Protein AF-A0A1V9E4H5-F1 (afdb_monomer)

Foldseek 3Di:
DDWDDDVVQRWTWDWDDQFQIKMWTDGVNWIKIWTFHFFKIKIATFPDPVDDRVNQPDQVSCVVGNHIDMDGHDDPRHRDNRRDDPVVVVVVVVVRSVVRVVVVD

Organism: NCBI:txid354355

Nearest PDB structures (foldseek):
  6w0p-assembly2_C  TM=7.006E-01  e=5.712E+00  gut metagenome
  2qzi-assembly1_A  TM=5.864E-01  e=6.040E+00  Streptococcus thermophilus LMG 18311
  8hmd-assembly1_B  TM=3.022E-01  e=9.450E+00  Tetrahymena thermophila

Mean predicted aligned error: 3.03 Å

Secondary structure (DSSP, 8-state):
-EEEEEGGGTEEEEEE-SSS-EEEEEETTEEEEEEEETTEEEEEEE-STTS-TTT--SHHHHHHHEEEEEEE-SSTT--TTTT--HHHHHHHHHHHHHHHHHTT-

Structure (mmCIF, N/CA/C/O backbone):
data_AF-A0A1V9E4H5-F1
#
_entry.id   AF-A0A1V9E4H5-F1
#
loop_
_atom_site.group_PDB
_atom_site.id
_atom_site.type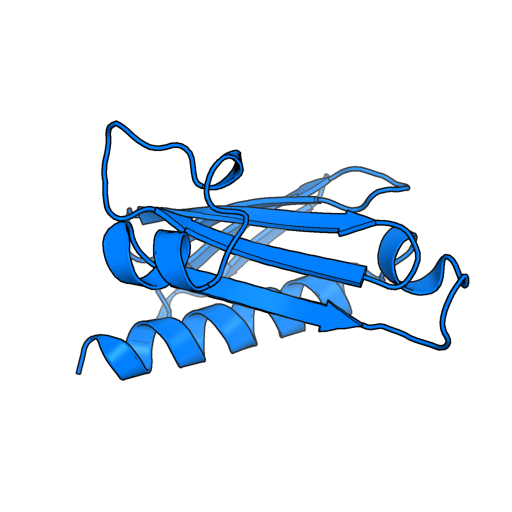_symbol
_atom_site.label_atom_id
_atom_site.label_alt_id
_atom_site.label_comp_id
_atom_site.label_asym_id
_atom_site.label_entity_id
_atom_site.label_seq_id
_atom_site.pdbx_PDB_ins_code
_atom_site.Cartn_x
_atom_site.Cartn_y
_atom_site.Cartn_z
_atom_site.occupancy
_atom_site.B_iso_or_equiv
_atom_site.auth_seq_id
_atom_site.auth_comp_id
_atom_site.auth_asym_id
_atom_site.auth_atom_id
_atom_site.pdbx_PDB_model_num
ATOM 1 N N . MET A 1 1 ? 13.053 -8.824 3.075 1.00 86.25 1 MET A N 1
ATOM 2 C CA . MET A 1 1 ? 11.819 -8.326 3.709 1.00 86.25 1 MET A CA 1
ATOM 3 C C . MET A 1 1 ? 12.229 -7.164 4.582 1.00 86.25 1 MET A C 1
ATOM 5 O O . MET A 1 1 ? 13.219 -7.312 5.287 1.00 86.25 1 MET A O 1
ATOM 9 N N . GLU A 1 2 ? 11.538 -6.037 4.482 1.00 95.25 2 GLU A N 1
ATOM 10 C CA . GLU A 1 2 ? 11.854 -4.810 5.215 1.00 95.25 2 GLU A CA 1
ATOM 11 C C . GLU A 1 2 ? 10.604 -4.289 5.922 1.00 95.25 2 GLU A C 1
ATOM 13 O O . GLU A 1 2 ? 9.551 -4.178 5.303 1.00 95.25 2 GLU A O 1
ATOM 18 N N . GLU A 1 3 ? 10.708 -3.993 7.212 1.00 97.38 3 GLU A N 1
ATOM 19 C CA . GLU A 1 3 ? 9.600 -3.482 8.022 1.00 97.38 3 GLU A CA 1
ATO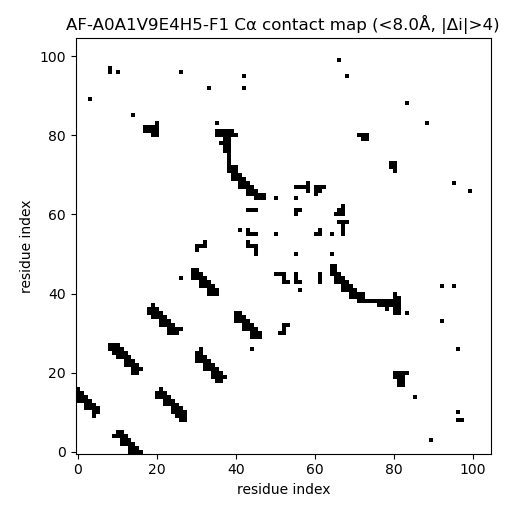M 20 C C . GLU A 1 3 ? 9.629 -1.952 8.082 1.00 97.38 3 GLU A C 1
ATOM 22 O O . GLU A 1 3 ? 10.682 -1.324 7.938 1.00 97.38 3 GLU A O 1
ATOM 27 N N . PHE A 1 4 ? 8.462 -1.339 8.272 1.00 97.62 4 PHE A N 1
ATOM 28 C CA . PHE A 1 4 ? 8.338 0.104 8.441 1.00 97.62 4 PHE A CA 1
ATOM 29 C C . PHE A 1 4 ? 7.133 0.469 9.306 1.00 97.6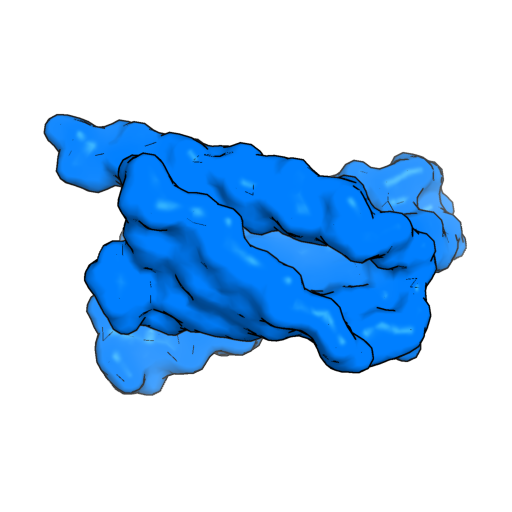2 4 PHE A C 1
ATOM 31 O O . PHE A 1 4 ?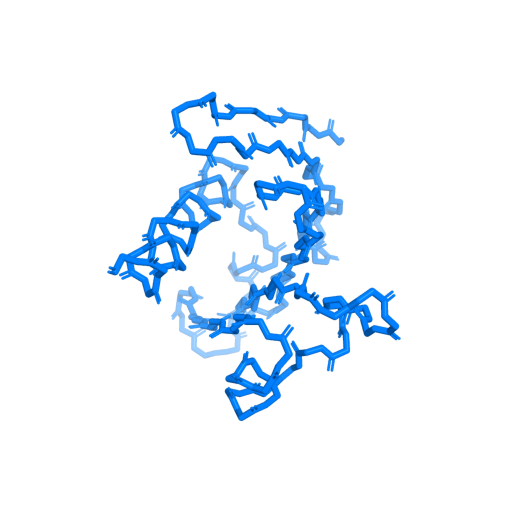 6.129 -0.246 9.349 1.00 97.6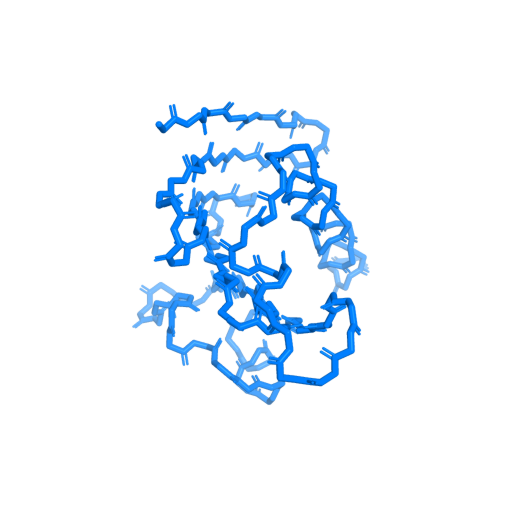2 4 PHE A O 1
ATOM 38 N N . GLU A 1 5 ? 7.232 1.626 9.950 1.00 97.88 5 GLU A N 1
ATOM 39 C CA . GLU A 1 5 ? 6.176 2.211 10.766 1.00 97.88 5 GLU A CA 1
ATOM 40 C C . GLU A 1 5 ? 6.129 3.732 10.591 1.00 97.88 5 GLU A C 1
ATOM 42 O O . GLU A 1 5 ? 7.143 4.382 10.328 1.00 97.88 5 GLU A O 1
ATOM 47 N N . ASN A 1 6 ? 4.935 4.297 10.734 1.00 97.69 6 ASN A N 1
ATOM 48 C CA . ASN A 1 6 ? 4.696 5.724 10.872 1.00 97.69 6 ASN A CA 1
ATOM 49 C C . ASN A 1 6 ? 3.617 5.920 11.946 1.00 97.69 6 ASN A C 1
ATOM 51 O O . ASN A 1 6 ? 2.433 5.667 11.707 1.00 97.69 6 ASN A O 1
ATOM 55 N N . ASN A 1 7 ? 4.047 6.355 13.132 1.00 97.06 7 ASN A N 1
ATOM 56 C CA . ASN A 1 7 ? 3.185 6.483 14.307 1.00 97.06 7 ASN A CA 1
ATOM 57 C C . ASN A 1 7 ? 2.136 7.593 14.160 1.00 97.06 7 ASN A C 1
ATOM 59 O O . ASN A 1 7 ? 1.015 7.421 14.633 1.00 97.06 7 ASN A O 1
ATOM 63 N N . ASP A 1 8 ? 2.452 8.677 13.447 1.00 97.06 8 ASP A N 1
ATOM 64 C CA . ASP A 1 8 ? 1.517 9.790 13.224 1.00 97.06 8 ASP A CA 1
ATOM 65 C C . ASP A 1 8 ? 0.324 9.367 12.355 1.00 97.06 8 ASP A C 1
ATOM 67 O O . ASP A 1 8 ? -0.775 9.906 12.480 1.00 97.06 8 ASP A O 1
ATOM 71 N N . LEU A 1 9 ? 0.533 8.375 11.486 1.00 96.88 9 LEU A N 1
ATOM 72 C CA . LEU A 1 9 ? -0.496 7.806 10.615 1.00 96.88 9 LEU A CA 1
ATOM 73 C C . LEU A 1 9 ? -1.062 6.478 11.135 1.00 96.88 9 LEU A C 1
ATOM 75 O O . LEU A 1 9 ? -1.917 5.889 10.473 1.00 96.88 9 LEU A O 1
ATOM 79 N N . ASN A 1 10 ? -0.572 5.986 12.281 1.00 97.81 10 ASN A N 1
ATOM 80 C CA . ASN A 1 10 ? -0.863 4.649 12.809 1.00 97.81 10 ASN A CA 1
ATOM 81 C C . ASN A 1 10 ? -0.733 3.552 11.730 1.00 97.81 10 ASN A C 1
ATOM 83 O O . ASN A 1 10 ? -1.598 2.683 11.567 1.00 97.81 10 ASN A O 1
ATOM 87 N N . LEU A 1 11 ? 0.341 3.662 10.947 1.00 98.44 11 LEU A N 1
ATOM 88 C CA . LEU A 1 11 ? 0.672 2.819 9.807 1.00 98.44 11 LEU A CA 1
ATOM 89 C C . LEU A 1 11 ? 1.838 1.912 10.188 1.00 98.44 11 LEU A C 1
ATOM 91 O O . LEU A 1 11 ? 2.872 2.383 10.656 1.00 98.44 11 LEU A O 1
ATOM 95 N N . LYS A 1 12 ? 1.699 0.617 9.924 1.00 98.50 12 LYS A N 1
ATOM 96 C CA . LYS A 1 12 ? 2.786 -0.362 10.028 1.00 98.50 12 LYS A CA 1
ATOM 97 C C . LYS A 1 12 ? 2.685 -1.372 8.902 1.00 98.50 12 LYS A C 1
ATOM 99 O O . LYS A 1 12 ? 1.575 -1.757 8.540 1.00 98.50 12 LYS A O 1
ATOM 104 N N . GLY A 1 13 ? 3.812 -1.835 8.380 1.00 98.25 13 GLY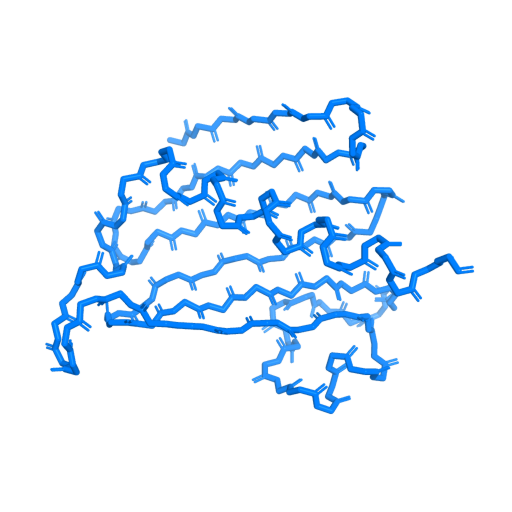 A N 1
ATOM 105 C CA . GLY A 1 13 ? 3.808 -2.836 7.321 1.00 98.25 13 GLY A CA 1
ATOM 106 C C . GLY A 1 13 ? 5.161 -3.474 7.060 1.00 98.25 13 GLY A C 1
ATOM 107 O O . GLY A 1 13 ? 6.180 -3.108 7.646 1.00 98.25 13 GLY A O 1
ATOM 108 N N . LYS A 1 14 ? 5.150 -4.446 6.151 1.00 98.31 14 LYS A N 1
ATOM 109 C CA . LYS A 1 14 ? 6.331 -5.177 5.685 1.00 98.31 14 LYS A CA 1
ATOM 110 C C . LYS A 1 14 ? 6.361 -5.193 4.162 1.00 98.31 14 LYS A C 1
ATOM 112 O O . LYS A 1 14 ? 5.373 -5.529 3.521 1.00 98.31 14 LYS A O 1
ATOM 117 N N . ILE A 1 15 ? 7.516 -4.881 3.595 1.00 97.81 15 ILE A N 1
ATOM 118 C CA . ILE A 1 15 ? 7.791 -4.880 2.160 1.00 97.81 15 ILE A CA 1
ATOM 119 C C . ILE A 1 15 ? 8.555 -6.159 1.810 1.00 97.81 15 ILE A C 1
ATOM 121 O O . ILE A 1 15 ? 9.529 -6.537 2.473 1.00 97.81 15 ILE A O 1
ATOM 125 N N . TYR A 1 16 ? 8.109 -6.855 0.771 1.00 95.94 16 TYR A N 1
ATOM 126 C CA . TYR A 1 16 ? 8.675 -8.125 0.321 1.00 95.94 16 TYR A CA 1
ATOM 127 C C . TYR A 1 16 ? 8.459 -8.343 -1.178 1.00 95.94 16 TYR A C 1
ATOM 129 O O . TYR A 1 16 ? 7.779 -7.578 -1.852 1.00 95.94 16 TYR A O 1
ATOM 137 N N . GLY A 1 17 ? 9.052 -9.418 -1.701 1.00 89.94 17 GLY A N 1
ATOM 138 C CA . GLY A 1 17 ? 9.093 -9.688 -3.135 1.00 89.94 17 GLY A CA 1
ATOM 139 C C . GLY A 1 17 ? 10.177 -8.867 -3.836 1.00 89.94 17 GLY A C 1
ATOM 140 O O . GLY A 1 17 ? 10.446 -7.728 -3.473 1.00 89.94 17 GLY A O 1
ATOM 141 N N . SER A 1 18 ? 10.841 -9.481 -4.815 1.00 79.69 18 SER A N 1
ATOM 142 C CA . SER A 1 18 ? 11.874 -8.813 -5.623 1.00 79.69 18 SER A CA 1
ATOM 143 C C . SER A 1 18 ? 11.327 -8.306 -6.958 1.00 79.69 18 SER A C 1
ATOM 145 O O . SER A 1 18 ? 11.787 -7.288 -7.451 1.00 79.69 18 SER A O 1
ATOM 147 N N . ALA A 1 19 ? 10.363 -9.032 -7.534 1.00 86.44 19 ALA A N 1
ATOM 148 C CA . ALA A 1 19 ? 9.558 -8.653 -8.693 1.00 86.44 19 ALA A CA 1
ATOM 149 C C . ALA A 1 19 ? 8.402 -9.672 -8.816 1.00 86.44 19 ALA A C 1
ATOM 151 O O . ALA A 1 19 ? 8.651 -10.822 -9.187 1.00 86.44 19 ALA A O 1
ATOM 152 N N . PRO A 1 20 ? 7.150 -9.322 -8.472 1.00 89.12 20 PRO A N 1
ATOM 153 C CA . PRO A 1 20 ? 6.686 -8.001 -8.051 1.00 89.12 20 PRO A CA 1
ATOM 154 C C . PRO A 1 20 ? 7.084 -7.652 -6.608 1.00 89.12 20 PRO A C 1
ATOM 156 O O . PRO A 1 20 ? 7.039 -8.519 -5.728 1.00 89.12 20 PRO A O 1
ATOM 159 N N . VAL A 1 21 ? 7.399 -6.377 -6.364 1.00 93.94 21 VAL A N 1
ATOM 160 C CA . VAL A 1 21 ? 7.431 -5.819 -5.005 1.00 93.94 21 VAL A CA 1
ATOM 161 C C . VAL A 1 21 ? 6.002 -5.724 -4.464 1.00 93.94 21 VAL A C 1
ATOM 163 O O . VAL A 1 21 ? 5.058 -5.370 -5.176 1.00 93.94 21 VAL A O 1
ATOM 166 N N . GLN A 1 22 ? 5.843 -6.093 -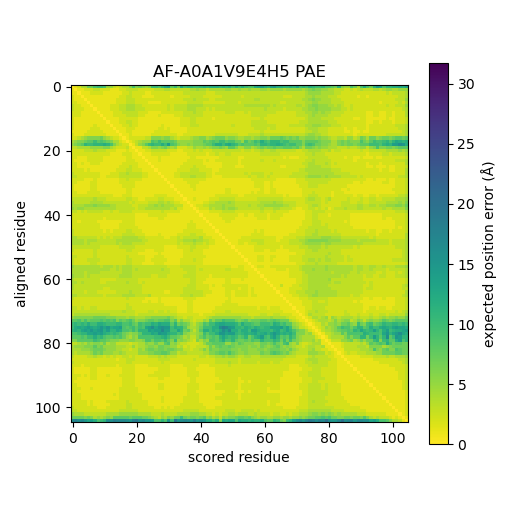3.200 1.00 97.06 22 GLN A N 1
ATOM 167 C CA . GLN A 1 22 ? 4.583 -6.176 -2.476 1.00 97.06 22 GLN A CA 1
ATOM 168 C C . GLN A 1 22 ? 4.754 -5.623 -1.064 1.00 97.06 22 GLN A C 1
ATOM 170 O O . GLN A 1 22 ? 5.864 -5.579 -0.528 1.00 97.06 22 GLN A O 1
ATOM 175 N N . SER A 1 23 ? 3.647 -5.214 -0.454 1.00 98.31 23 SER A N 1
ATOM 176 C CA . SER A 1 23 ? 3.613 -4.847 0.958 1.00 98.31 23 SER A CA 1
ATOM 177 C C . SER A 1 23 ? 2.253 -5.163 1.565 1.00 98.31 23 SER A C 1
ATOM 179 O O . SER A 1 23 ? 1.231 -5.028 0.898 1.00 98.31 23 SER A O 1
ATOM 181 N N . ASP A 1 24 ? 2.236 -5.573 2.827 1.00 98.44 24 ASP A N 1
ATOM 182 C CA . ASP A 1 24 ? 1.011 -5.689 3.619 1.00 98.44 24 ASP A CA 1
ATOM 183 C C . ASP A 1 24 ? 1.244 -5.211 5.051 1.00 98.44 24 ASP A C 1
ATOM 185 O O . ASP A 1 24 ? 2.384 -5.104 5.521 1.00 98.44 24 ASP A O 1
ATOM 189 N N . GLY A 1 25 ? 0.154 -4.870 5.728 1.00 98.44 25 GLY A N 1
ATOM 190 C CA . GLY A 1 25 ? 0.198 -4.291 7.059 1.00 98.44 25 GLY A CA 1
ATOM 191 C C . GLY A 1 25 ? -1.150 -3.727 7.480 1.00 98.44 25 GLY A C 1
ATOM 192 O O . GLY A 1 25 ? -2.190 -4.197 7.023 1.00 98.44 25 GLY A O 1
ATOM 193 N N . THR A 1 26 ? -1.138 -2.723 8.356 1.00 98.56 26 THR A N 1
ATOM 194 C CA . THR A 1 26 ? -2.365 -2.100 8.869 1.00 98.56 26 THR A CA 1
ATOM 195 C C . THR A 1 26 ? -2.265 -0.582 8.967 1.00 98.56 26 THR A C 1
ATOM 197 O O . THR A 1 26 ? -1.199 -0.067 9.309 1.00 98.56 26 THR A O 1
ATOM 200 N N . ILE A 1 27 ? -3.397 0.101 8.782 1.00 97.94 27 ILE A N 1
ATOM 201 C CA . ILE A 1 27 ? -3.609 1.533 9.042 1.00 97.94 27 ILE A CA 1
ATOM 202 C C . ILE A 1 27 ? -4.806 1.663 9.979 1.00 97.94 27 ILE A C 1
ATOM 204 O O . ILE A 1 27 ? -5.898 1.224 9.630 1.00 97.94 27 ILE A O 1
ATOM 208 N N . ASN A 1 28 ? -4.632 2.235 11.173 1.00 96.19 28 ASN A N 1
ATOM 209 C CA . ASN A 1 28 ? -5.708 2.290 12.179 1.00 96.19 28 ASN A CA 1
ATOM 210 C C . ASN A 1 28 ? -6.354 0.922 12.481 1.00 96.19 28 ASN A C 1
ATOM 212 O O . ASN A 1 28 ? -7.537 0.832 12.793 1.00 96.19 28 ASN A O 1
ATOM 216 N N . GLY A 1 29 ? -5.572 -0.156 12.383 1.00 96.62 29 GLY A N 1
ATOM 217 C CA . GLY A 1 29 ? -6.051 -1.531 12.560 1.00 96.62 29 GLY A CA 1
ATOM 218 C C . GLY A 1 29 ? -6.707 -2.156 11.323 1.00 96.62 29 GLY A C 1
ATOM 219 O O . GLY A 1 29 ? -6.888 -3.370 11.311 1.00 96.62 29 GLY A O 1
ATOM 220 N N . PHE A 1 30 ? -6.987 -1.386 10.268 1.00 98.38 30 PHE A N 1
ATOM 221 C CA . PHE A 1 30 ? -7.519 -1.904 9.006 1.00 98.38 30 PHE A CA 1
ATOM 222 C C . PHE A 1 30 ? -6.401 -2.484 8.136 1.00 98.38 30 PHE A C 1
ATOM 224 O O . PHE A 1 30 ? -5.386 -1.803 7.944 1.00 98.38 30 PHE A O 1
ATOM 231 N N . PRO A 1 31 ? -6.533 -3.719 7.618 1.00 98.69 31 PRO A N 1
ATOM 232 C CA . PRO A 1 31 ? -5.508 -4.330 6.784 1.00 98.69 31 PRO A CA 1
ATOM 233 C C . PRO A 1 31 ? -5.381 -3.616 5.434 1.00 98.69 31 PRO A C 1
ATOM 235 O O . PRO A 1 31 ? -6.383 -3.265 4.808 1.00 98.69 31 PRO A O 1
ATOM 238 N N . PHE A 1 32 ? -4.145 -3.458 4.960 1.00 98.75 32 PHE A N 1
ATOM 239 C CA . PHE A 1 32 ? -3.858 -2.976 3.611 1.00 98.75 32 PHE A CA 1
ATOM 240 C C . PHE A 1 32 ? -3.053 -3.995 2.804 1.00 98.75 32 PHE A C 1
ATOM 242 O O . PHE A 1 32 ? -2.336 -4.830 3.361 1.00 98.75 32 PHE A O 1
ATOM 249 N N . TYR A 1 33 ? -3.125 -3.872 1.480 1.00 98.62 33 TYR A N 1
ATOM 250 C CA . TYR A 1 33 ? -2.257 -4.577 0.545 1.00 98.62 33 TYR A CA 1
ATOM 251 C C . TYR A 1 33 ? -1.757 -3.637 -0.554 1.00 98.62 33 TYR A C 1
ATOM 253 O O . TYR A 1 33 ? -2.507 -2.826 -1.092 1.00 98.62 33 TYR A O 1
ATOM 261 N N . PHE A 1 34 ? -0.478 -3.765 -0.891 1.00 98.44 34 PHE A N 1
ATOM 262 C CA . PHE A 1 34 ? 0.192 -3.080 -1.987 1.00 98.44 34 PHE A CA 1
ATOM 263 C C . PHE A 1 34 ? 0.832 -4.109 -2.911 1.00 98.44 34 PHE A C 1
ATOM 265 O O . PHE A 1 34 ? 1.495 -5.046 -2.455 1.00 98.44 34 PHE A O 1
ATOM 272 N N . ARG A 1 35 ? 0.725 -3.887 -4.219 1.00 97.19 35 ARG A N 1
ATOM 273 C CA . ARG A 1 35 ? 1.391 -4.713 -5.224 1.00 97.19 35 ARG A CA 1
ATOM 274 C C . ARG A 1 35 ? 1.816 -3.871 -6.409 1.00 97.19 35 ARG A C 1
ATOM 276 O O . ARG A 1 35 ? 1.003 -3.138 -6.957 1.00 97.19 35 ARG A O 1
ATOM 283 N N . ALA A 1 36 ? 3.053 -4.061 -6.857 1.00 95.19 36 ALA A N 1
ATOM 284 C CA . ALA A 1 36 ? 3.568 -3.441 -8.069 1.00 95.19 36 ALA A CA 1
ATOM 285 C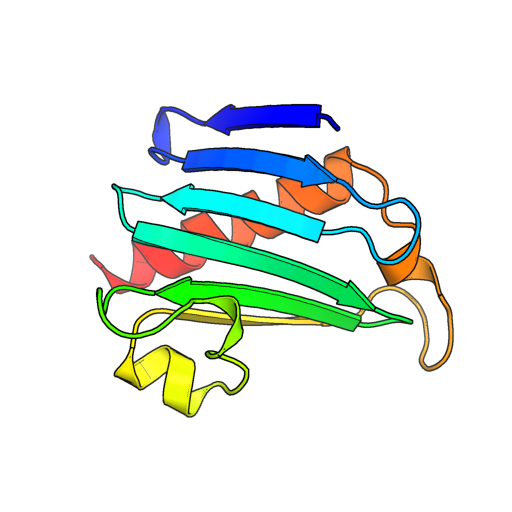 C . ALA A 1 36 ? 3.885 -4.494 -9.138 1.00 95.19 36 ALA A C 1
ATOM 287 O O . ALA A 1 36 ? 4.716 -5.377 -8.931 1.00 95.19 36 ALA A O 1
ATOM 288 N N . ARG A 1 37 ? 3.236 -4.423 -10.300 1.00 91.38 37 ARG A N 1
ATOM 289 C CA . ARG A 1 37 ? 3.375 -5.391 -11.394 1.00 91.38 37 ARG A CA 1
ATOM 290 C C . ARG A 1 37 ? 3.572 -4.649 -12.718 1.00 91.38 37 ARG A C 1
ATOM 292 O O . ARG A 1 37 ? 2.753 -3.811 -13.060 1.00 91.38 37 ARG A O 1
ATOM 299 N N . TRP A 1 38 ? 4.605 -5.016 -13.478 1.00 91.12 38 TRP A N 1
ATOM 300 C CA . TRP A 1 38 ? 4.979 -4.343 -14.729 1.00 91.12 38 TRP A CA 1
ATOM 301 C C . TRP A 1 38 ? 5.266 -2.852 -14.500 1.00 91.12 38 TRP A C 1
ATOM 303 O O . TRP A 1 38 ? 6.175 -2.524 -13.732 1.00 91.12 38 TRP A O 1
ATOM 313 N N . ASP A 1 39 ? 4.499 -1.976 -15.141 1.00 92.62 39 ASP A N 1
ATOM 314 C CA . ASP A 1 39 ? 4.539 -0.521 -15.027 1.00 92.62 39 ASP A CA 1
ATOM 315 C C . ASP A 1 39 ? 3.497 0.017 -14.039 1.00 92.62 39 ASP A C 1
ATOM 317 O O . ASP A 1 39 ? 3.406 1.226 -13.856 1.00 92.62 39 ASP A O 1
ATOM 321 N N . GLU A 1 40 ? 2.724 -0.849 -13.383 1.00 95.19 40 GLU A N 1
ATOM 322 C CA . GLU A 1 40 ? 1.572 -0.480 -12.561 1.00 95.19 40 GLU A CA 1
ATOM 323 C C . GLU A 1 40 ? 1.761 -0.844 -11.086 1.00 95.19 40 GLU A C 1
ATOM 325 O O . GLU A 1 40 ? 2.486 -1.775 -10.722 1.00 95.19 40 GLU A O 1
ATOM 330 N N . TRP A 1 41 ? 1.068 -0.116 -10.217 1.00 97.06 41 TRP A N 1
ATOM 331 C CA . TRP A 1 41 ? 0.894 -0.468 -8.815 1.00 97.06 41 TRP A CA 1
ATOM 332 C C . TRP A 1 41 ? -0.555 -0.272 -8.386 1.00 97.06 41 TRP A C 1
ATOM 334 O O . TRP A 1 41 ? -1.254 0.598 -8.903 1.00 97.06 41 TRP A O 1
ATOM 344 N N . SER A 1 42 ? -0.978 -1.063 -7.406 1.00 98.19 42 SER A N 1
ATOM 345 C CA . SER A 1 42 ? -2.271 -0.941 -6.740 1.00 98.19 42 SER A CA 1
ATOM 346 C C . SER A 1 42 ? -2.090 -0.974 -5.227 1.00 98.19 42 SER A C 1
ATOM 348 O O . SER A 1 42 ? -1.216 -1.675 -4.706 1.00 98.19 42 SER A O 1
ATOM 350 N N . PHE A 1 43 ? -2.945 -0.244 -4.528 1.00 98.69 43 PHE A N 1
ATOM 351 C CA . PHE A 1 43 ? -3.001 -0.162 -3.081 1.00 98.69 43 PHE A CA 1
ATOM 352 C C . PHE A 1 43 ? -4.456 -0.227 -2.626 1.00 98.69 43 PHE A C 1
ATOM 354 O O . PHE A 1 43 ? -5.300 0.509 -3.137 1.00 98.69 43 PHE A O 1
ATOM 361 N N . ALA A 1 44 ? -4.739 -1.075 -1.646 1.00 98.81 44 ALA A N 1
ATOM 362 C CA . ALA A 1 44 ? -6.075 -1.242 -1.102 1.00 98.81 44 ALA A CA 1
ATOM 363 C C . ALA A 1 44 ? -6.058 -1.301 0.423 1.00 98.81 44 ALA A C 1
ATOM 365 O O . ALA A 1 44 ? -5.128 -1.852 1.009 1.00 98.81 44 ALA A O 1
ATOM 366 N N . ILE A 1 45 ? -7.114 -0.780 1.046 1.00 98.69 45 ILE A N 1
ATOM 367 C CA . ILE A 1 45 ? -7.405 -0.922 2.478 1.00 98.69 45 ILE A CA 1
ATOM 368 C C . ILE A 1 45 ? -8.786 -1.556 2.589 1.00 98.69 45 ILE A C 1
ATOM 370 O O . ILE A 1 45 ? -9.705 -1.121 1.895 1.00 98.69 45 ILE A O 1
ATOM 374 N N . SER A 1 46 ? -8.932 -2.553 3.460 1.00 98.56 46 SER A N 1
ATOM 375 C CA . SER A 1 46 ? -10.235 -3.143 3.766 1.00 98.56 46 SER A CA 1
ATOM 376 C C . SER A 1 46 ? -10.719 -2.713 5.146 1.00 98.56 46 SER A C 1
ATOM 378 O O . SER A 1 46 ? -10.048 -2.934 6.153 1.00 98.56 46 SER A O 1
ATOM 380 N N . GLU A 1 47 ? -11.904 -2.116 5.193 1.00 98.06 47 GLU A N 1
ATOM 381 C CA . GLU A 1 47 ? -12.666 -1.845 6.415 1.00 98.06 47 GLU A CA 1
ATOM 382 C C . GLU A 1 47 ? -13.654 -2.966 6.741 1.00 98.06 47 GLU A C 1
ATOM 384 O O . GLU A 1 47 ? -14.188 -3.020 7.849 1.00 98.06 47 GLU A O 1
ATOM 389 N N . ASN A 1 48 ? -13.884 -3.875 5.793 1.00 97.56 48 ASN A N 1
ATOM 390 C CA . ASN A 1 48 ? -14.744 -5.028 5.982 1.00 97.56 48 ASN A CA 1
ATOM 391 C C . ASN A 1 48 ? -13.905 -6.245 6.427 1.00 97.56 48 ASN A C 1
ATOM 393 O O . ASN A 1 48 ? -13.040 -6.691 5.672 1.00 97.56 48 ASN A O 1
ATOM 397 N N . PRO A 1 49 ? -14.157 -6.825 7.618 1.00 95.50 49 PRO A N 1
ATOM 398 C CA . PRO A 1 49 ? -13.382 -7.960 8.123 1.00 95.50 49 PRO A CA 1
ATOM 399 C C . PRO A 1 49 ? -13.516 -9.235 7.276 1.00 95.50 49 PRO A C 1
ATOM 401 O O . PRO A 1 49 ? -12.643 -10.098 7.356 1.00 95.50 49 PRO A O 1
ATOM 404 N N . ASP A 1 50 ? -14.570 -9.349 6.464 1.00 97.69 50 ASP A N 1
ATOM 405 C CA . ASP A 1 50 ? -14.830 -10.511 5.610 1.00 97.69 50 ASP A CA 1
ATOM 406 C C . ASP A 1 50 ? -14.208 -10.375 4.207 1.00 97.69 50 ASP A C 1
ATOM 408 O O . ASP A 1 50 ? -14.209 -11.335 3.437 1.00 97.69 50 ASP A O 1
ATOM 412 N N . ILE A 1 51 ? -13.666 -9.198 3.863 1.00 98.06 51 ILE A N 1
ATOM 413 C CA . ILE A 1 51 ? -13.069 -8.912 2.553 1.00 98.06 51 ILE A CA 1
ATOM 414 C C . ILE A 1 51 ? -11.567 -8.682 2.713 1.00 98.06 51 ILE A C 1
ATOM 416 O O . ILE A 1 51 ? -11.126 -7.785 3.432 1.00 98.06 51 ILE A O 1
ATOM 420 N N . SER A 1 52 ? -10.758 -9.469 2.003 1.00 98.19 52 SER A N 1
ATOM 421 C CA . SER A 1 52 ? -9.314 -9.240 1.952 1.00 98.19 52 SER A CA 1
ATOM 422 C C . SER A 1 52 ? -9.008 -7.990 1.121 1.00 98.19 52 SER A C 1
ATOM 424 O O . SER A 1 52 ? -9.573 -7.835 0.037 1.00 98.19 52 SER A O 1
ATOM 426 N N . PRO A 1 53 ? -8.053 -7.127 1.522 1.00 98.31 53 PRO A N 1
ATOM 427 C CA . PRO A 1 53 ? -7.618 -6.016 0.672 1.00 98.31 53 PRO A CA 1
ATOM 428 C C . PRO A 1 53 ? -7.037 -6.489 -0.674 1.00 98.31 53 PRO A C 1
ATOM 430 O O . PRO A 1 53 ? -7.015 -5.725 -1.630 1.00 98.31 53 PRO A O 1
ATOM 433 N N . VAL A 1 54 ? -6.608 -7.753 -0.790 1.00 97.69 54 VAL A N 1
ATOM 434 C CA . VAL A 1 54 ? -6.166 -8.347 -2.068 1.00 97.69 54 VAL A CA 1
ATOM 435 C C . VAL A 1 54 ? -7.320 -8.481 -3.077 1.00 97.69 54 VAL A C 1
ATOM 437 O O . VAL A 1 54 ? -7.079 -8.457 -4.288 1.00 97.69 54 VAL A O 1
ATOM 440 N N . ASP A 1 55 ? -8.559 -8.595 -2.591 1.00 97.88 55 ASP A N 1
ATOM 441 C CA . ASP A 1 55 ? -9.769 -8.755 -3.408 1.00 97.88 55 ASP A CA 1
ATOM 442 C C . ASP A 1 55 ? -10.375 -7.404 -3.832 1.00 97.88 55 ASP A C 1
ATOM 444 O O . ASP A 1 55 ? -11.207 -7.340 -4.739 1.00 97.88 55 ASP A O 1
ATOM 448 N N . ILE A 1 56 ? -9.920 -6.297 -3.237 1.00 97.94 56 ILE A N 1
ATOM 449 C CA . ILE A 1 56 ? -10.317 -4.937 -3.609 1.00 97.94 56 ILE A CA 1
ATOM 450 C C . ILE A 1 56 ? -9.434 -4.483 -4.780 1.00 97.94 56 ILE A C 1
ATOM 452 O O . ILE A 1 56 ? -8.354 -3.931 -4.589 1.00 97.94 56 ILE A O 1
ATOM 456 N N . GLN A 1 57 ? -9.883 -4.751 -6.010 1.00 95.50 57 GLN A N 1
ATOM 457 C CA . GLN A 1 57 ? -9.115 -4.473 -7.240 1.00 95.50 57 GLN A CA 1
ATOM 458 C C . GLN A 1 57 ? -9.750 -3.422 -8.161 1.00 95.50 57 GLN A C 1
ATOM 460 O O . GLN A 1 57 ? -9.292 -3.228 -9.283 1.00 95.50 57 GLN A O 1
ATOM 465 N N . LEU A 1 58 ? -10.826 -2.770 -7.716 1.00 95.94 58 LEU A N 1
ATOM 466 C CA . LEU A 1 58 ? -11.559 -1.766 -8.485 1.00 95.94 58 LEU A CA 1
ATOM 467 C C . LEU A 1 58 ? -11.944 -0.591 -7.589 1.00 95.94 58 LEU A C 1
ATOM 469 O O . LEU A 1 58 ? -12.216 -0.768 -6.402 1.00 95.94 58 LEU A O 1
ATOM 473 N N . ILE A 1 59 ? -12.064 0.595 -8.190 1.00 95.19 59 ILE A N 1
ATOM 474 C CA . ILE A 1 59 ? -12.471 1.825 -7.495 1.00 95.19 59 ILE A CA 1
ATOM 475 C C . ILE A 1 59 ? -13.805 1.644 -6.757 1.00 95.19 59 ILE A C 1
ATOM 477 O O . ILE A 1 59 ? -13.927 2.081 -5.616 1.00 95.19 59 ILE A O 1
ATOM 481 N N . ASP A 1 60 ? -14.802 1.006 -7.375 1.00 97.06 60 ASP A N 1
ATOM 482 C CA . ASP A 1 60 ? -16.120 0.848 -6.748 1.00 97.06 60 ASP A CA 1
ATOM 483 C C . ASP A 1 60 ? -16.089 -0.123 -5.562 1.00 97.06 60 ASP A C 1
ATOM 485 O O . ASP A 1 60 ? -16.672 0.181 -4.526 1.00 97.06 60 ASP A O 1
ATOM 489 N N . ALA A 1 61 ? -15.310 -1.208 -5.651 1.00 96.56 61 ALA A N 1
ATOM 490 C CA . ALA A 1 61 ? -15.059 -2.090 -4.510 1.00 96.56 61 ALA A CA 1
ATOM 491 C C . ALA A 1 61 ? -14.309 -1.353 -3.387 1.00 96.56 61 ALA A C 1
ATOM 493 O O . ALA A 1 61 ? -14.604 -1.549 -2.213 1.00 96.56 61 ALA A O 1
ATOM 494 N N . GLY A 1 62 ? -13.375 -0.462 -3.741 1.00 97.00 62 GLY A N 1
ATOM 495 C CA . GLY A 1 62 ? -12.710 0.424 -2.790 1.00 97.00 62 GLY A CA 1
ATOM 496 C C . GLY A 1 62 ? -13.699 1.332 -2.065 1.00 97.00 62 GLY A C 1
ATOM 497 O O . GLY A 1 62 ? -13.659 1.410 -0.848 1.00 97.00 62 GLY A O 1
ATOM 498 N N . LYS A 1 63 ? -14.638 1.967 -2.775 1.00 95.81 63 LYS A N 1
ATOM 499 C CA . LYS A 1 63 ? -15.680 2.801 -2.144 1.00 95.81 63 LYS A CA 1
ATOM 500 C C . LYS A 1 63 ? -16.611 1.999 -1.236 1.00 95.81 63 LYS A C 1
ATOM 502 O O . LYS A 1 63 ? -17.095 2.543 -0.249 1.00 95.81 63 LYS A O 1
ATOM 507 N N . GLU A 1 64 ? -16.906 0.755 -1.602 1.00 97.44 64 GLU A N 1
ATOM 508 C CA . GLU A 1 64 ? -17.835 -0.098 -0.859 1.00 97.44 64 GLU A CA 1
ATOM 509 C C . GLU A 1 64 ? -17.192 -0.710 0.392 1.00 97.44 64 GLU A C 1
ATOM 511 O O . GLU A 1 64 ? -17.826 -0.758 1.445 1.00 97.44 64 GLU A O 1
ATOM 516 N N . TYR A 1 65 ? -15.935 -1.154 0.293 1.00 97.50 65 TYR A N 1
ATOM 517 C CA . TYR A 1 65 ? -15.284 -1.961 1.328 1.00 97.50 65 TYR A CA 1
ATOM 518 C C . TYR A 1 65 ? -14.066 -1.304 1.991 1.00 97.50 65 TYR A C 1
ATOM 520 O O . TYR A 1 65 ? -13.522 -1.892 2.924 1.00 97.50 65 TYR A O 1
ATOM 528 N N . GLY A 1 66 ? -13.636 -0.109 1.572 1.00 97.12 66 GLY A N 1
ATOM 529 C CA . GLY A 1 66 ? -12.587 0.656 2.257 1.00 97.12 66 GLY A CA 1
ATOM 530 C C . GLY A 1 66 ? -11.921 1.731 1.393 1.00 97.12 66 GLY A C 1
ATOM 531 O O . GLY A 1 66 ? -12.389 2.868 1.312 1.00 97.12 66 GLY A O 1
ATOM 532 N N . TYR A 1 67 ? -10.797 1.385 0.759 1.00 98.38 67 TYR A N 1
ATOM 533 C CA . TYR A 1 67 ? -10.042 2.284 -0.120 1.00 98.38 67 TYR A CA 1
ATOM 534 C C . TYR A 1 67 ? -9.368 1.518 -1.256 1.00 98.38 67 TYR A C 1
ATOM 536 O O . TYR A 1 67 ? -8.867 0.414 -1.048 1.00 98.38 67 TYR A O 1
ATOM 544 N N . PHE A 1 68 ? -9.291 2.135 -2.436 1.00 98.50 68 PHE A N 1
ATOM 545 C CA . PHE A 1 68 ? -8.507 1.638 -3.562 1.00 98.50 68 PHE A CA 1
ATOM 546 C C . PHE A 1 68 ? -7.831 2.797 -4.295 1.00 98.50 68 PHE A C 1
ATOM 548 O O . PHE A 1 68 ? -8.478 3.793 -4.619 1.00 98.50 68 PHE A O 1
ATOM 555 N N . ALA A 1 69 ? -6.544 2.641 -4.586 1.00 98.25 69 ALA A N 1
ATOM 556 C CA . ALA A 1 69 ? -5.780 3.533 -5.442 1.00 98.25 69 ALA A CA 1
ATOM 557 C C . ALA A 1 69 ? -4.848 2.732 -6.347 1.00 98.25 69 ALA A C 1
ATOM 559 O O . ALA A 1 69 ? -4.341 1.674 -5.976 1.00 98.25 69 ALA A O 1
ATOM 560 N N . GLU A 1 70 ? -4.581 3.277 -7.523 1.00 97.88 70 GLU A N 1
ATOM 561 C CA . GLU A 1 70 ? -3.663 2.696 -8.490 1.00 97.88 70 GLU A CA 1
ATOM 562 C C . GLU A 1 70 ? -2.861 3.790 -9.188 1.00 97.88 70 GLU A C 1
ATOM 564 O O . GLU A 1 70 ? -3.225 4.971 -9.191 1.00 97.88 70 GLU A O 1
ATOM 569 N N . GLY A 1 71 ? -1.752 3.393 -9.794 1.00 95.75 71 GLY A N 1
ATOM 570 C CA . GLY A 1 71 ? -0.933 4.298 -10.574 1.00 95.75 71 GLY A CA 1
ATOM 571 C C . GLY A 1 71 ? 0.104 3.570 -11.405 1.00 95.75 71 GLY A C 1
ATOM 572 O O . GLY A 1 71 ? 0.164 2.343 -11.444 1.00 95.75 71 GLY A O 1
ATOM 573 N N . ARG A 1 72 ? 0.929 4.361 -12.090 1.00 94.94 72 ARG A N 1
ATOM 574 C CA . ARG A 1 72 ? 1.973 3.870 -12.991 1.00 94.94 72 ARG A CA 1
ATOM 575 C C . ARG A 1 72 ? 3.331 4.469 -12.674 1.00 94.94 72 ARG A C 1
ATOM 577 O O . ARG A 1 72 ? 3.414 5.601 -12.198 1.00 94.94 72 ARG A O 1
ATOM 584 N N . ILE A 1 73 ? 4.384 3.717 -12.980 1.00 89.44 73 ILE A N 1
ATOM 585 C CA . ILE A 1 73 ? 5.777 4.167 -12.955 1.00 89.44 73 ILE A CA 1
ATOM 586 C C . ILE A 1 73 ? 6.410 3.894 -14.312 1.00 89.44 73 ILE A C 1
ATOM 588 O O . ILE A 1 73 ? 6.408 2.763 -14.791 1.00 89.44 73 ILE A O 1
ATOM 592 N N . GLY A 1 74 ? 7.016 4.929 -14.891 1.00 85.31 74 GLY A N 1
ATOM 593 C CA . GLY A 1 74 ? 7.659 4.828 -16.196 1.00 85.31 74 GLY A CA 1
ATOM 594 C C . GLY A 1 74 ? 6.665 4.863 -17.350 1.00 85.31 74 GLY A C 1
ATOM 595 O O . GLY A 1 74 ? 5.596 5.471 -17.259 1.00 85.31 74 GLY A O 1
ATOM 596 N N . LYS A 1 75 ? 7.060 4.256 -18.469 1.00 82.50 75 LYS A N 1
ATOM 597 C CA . LYS A 1 75 ? 6.222 4.118 -19.663 1.00 82.50 75 LYS A CA 1
ATOM 598 C C . LYS A 1 75 ? 5.494 2.778 -19.660 1.00 82.50 75 LYS A C 1
ATOM 600 O O . LYS A 1 75 ? 5.935 1.812 -19.045 1.00 82.50 75 LYS A O 1
ATOM 605 N N . ALA A 1 76 ? 4.407 2.721 -20.428 1.00 79.62 76 ALA A N 1
ATOM 606 C CA . ALA A 1 76 ? 3.664 1.488 -20.645 1.00 79.62 76 ALA A CA 1
ATOM 607 C C . ALA A 1 76 ? 4.588 0.346 -21.098 1.00 79.62 76 ALA A C 1
ATOM 609 O O . ALA A 1 76 ? 5.413 0.549 -21.993 1.00 79.62 76 ALA A O 1
ATOM 610 N N . TRP A 1 77 ? 4.392 -0.841 -20.514 1.00 73.19 77 TRP A N 1
ATOM 611 C CA . TRP A 1 77 ? 5.147 -2.076 -20.794 1.00 73.19 77 TRP A CA 1
ATOM 612 C C . TRP A 1 77 ? 6.591 -2.115 -20.279 1.00 73.19 77 TRP A C 1
ATOM 614 O O . TRP A 1 77 ? 7.325 -3.058 -20.583 1.00 73.19 77 TRP A O 1
ATOM 624 N N . GLU A 1 78 ? 7.008 -1.131 -19.484 1.00 83.62 78 GLU A N 1
ATOM 625 C CA . GLU A 1 78 ? 8.238 -1.233 -18.700 1.00 83.62 78 GLU A CA 1
ATOM 626 C C . GLU A 1 78 ? 8.001 -2.063 -17.424 1.00 83.62 78 GLU A C 1
ATOM 628 O O . GLU A 1 78 ? 6.872 -2.356 -17.041 1.00 83.62 78 GLU A O 1
ATOM 633 N N . TYR A 1 79 ? 9.080 -2.468 -16.753 1.00 82.00 79 TYR A N 1
ATOM 634 C CA . TYR A 1 79 ? 9.013 -3.251 -15.509 1.00 82.00 79 TYR A CA 1
ATOM 635 C C . TYR A 1 79 ? 9.349 -2.412 -14.270 1.00 82.00 79 TYR A C 1
ATOM 637 O O . TYR A 1 79 ? 9.582 -2.962 -13.195 1.00 82.00 79 TYR A O 1
ATOM 645 N N . LEU A 1 80 ? 9.428 -1.085 -14.413 1.00 80.69 80 LEU A N 1
ATOM 646 C CA . LEU A 1 80 ? 9.969 -0.199 -13.380 1.00 80.69 80 LEU A CA 1
ATOM 647 C C . LEU A 1 80 ? 9.167 -0.246 -12.075 1.00 80.69 80 LEU A C 1
ATOM 649 O O . LEU A 1 80 ? 9.767 -0.150 -11.008 1.00 80.69 80 LEU A O 1
ATOM 653 N N . ALA A 1 81 ? 7.849 -0.464 -12.129 1.00 80.62 81 ALA A N 1
ATOM 654 C CA . ALA A 1 81 ? 7.062 -0.631 -10.910 1.00 80.62 81 ALA A CA 1
ATOM 655 C C . ALA A 1 81 ? 7.393 -1.960 -10.209 1.00 80.62 81 ALA A C 1
ATOM 657 O O . ALA A 1 81 ? 7.517 -2.006 -8.989 1.00 80.62 81 ALA A O 1
ATOM 658 N N . SER A 1 82 ? 7.608 -3.047 -10.958 1.00 85.00 82 SER A N 1
ATOM 659 C CA . SER A 1 82 ? 7.996 -4.336 -10.367 1.00 85.00 82 SER A CA 1
ATOM 660 C C . SER A 1 82 ? 9.344 -4.329 -9.654 1.00 85.00 82 SER A C 1
ATOM 662 O O . SER A 1 82 ? 9.518 -5.161 -8.770 1.00 85.00 82 SER A O 1
ATOM 664 N N . TYR A 1 83 ? 10.250 -3.416 -10.008 1.00 85.25 83 TYR A N 1
ATOM 665 C CA . TYR A 1 83 ? 11.574 -3.252 -9.392 1.00 85.25 83 TYR A CA 1
ATOM 666 C C . TYR A 1 83 ? 11.672 -1.982 -8.538 1.00 85.25 83 TYR A C 1
ATOM 668 O O . TYR A 1 83 ? 12.753 -1.423 -8.372 1.00 85.25 83 TYR A O 1
ATOM 676 N N . MET A 1 84 ? 10.539 -1.492 -8.035 1.00 89.56 84 MET A N 1
ATOM 677 C CA . MET A 1 84 ? 10.489 -0.249 -7.280 1.00 89.56 84 MET A CA 1
ATOM 678 C C . MET A 1 84 ? 11.393 -0.298 -6.043 1.00 89.56 84 MET A C 1
ATOM 680 O O . MET A 1 84 ? 11.318 -1.226 -5.237 1.00 89.56 84 MET A O 1
ATOM 684 N N . GLU A 1 85 ? 12.212 0.741 -5.879 1.00 92.69 85 GLU A N 1
ATOM 685 C CA . GLU A 1 85 ? 13.039 0.928 -4.688 1.00 92.69 85 GLU A CA 1
ATOM 686 C C . GLU A 1 85 ? 12.173 1.012 -3.428 1.00 92.69 85 GLU A C 1
ATOM 688 O O . GLU A 1 85 ? 11.101 1.624 -3.424 1.00 92.69 85 GLU A O 1
ATOM 693 N N . VAL A 1 86 ? 12.668 0.452 -2.325 1.00 93.06 86 VAL A N 1
ATOM 694 C CA . VAL A 1 86 ? 11.902 0.337 -1.076 1.00 93.06 86 VAL A CA 1
ATOM 695 C C . VAL A 1 86 ? 11.399 1.694 -0.567 1.00 93.06 86 VAL A C 1
ATOM 697 O O . VAL A 1 86 ? 10.253 1.802 -0.134 1.00 93.06 86 VAL A O 1
ATOM 700 N N . ASN A 1 87 ? 12.211 2.749 -0.666 1.00 94.69 87 ASN A N 1
ATOM 701 C CA . ASN A 1 87 ? 11.793 4.091 -0.245 1.00 94.69 87 ASN A CA 1
ATOM 702 C C . ASN A 1 87 ? 10.621 4.624 -1.079 1.00 94.69 87 ASN A C 1
ATOM 704 O O . ASN A 1 87 ? 9.699 5.210 -0.526 1.00 94.69 87 ASN A O 1
ATOM 708 N N . MET A 1 88 ? 10.594 4.341 -2.382 1.00 95.31 88 MET A N 1
ATOM 709 C CA . MET A 1 88 ? 9.489 4.757 -3.243 1.00 95.31 88 MET A CA 1
ATOM 710 C C . MET A 1 88 ? 8.194 4.004 -2.901 1.00 95.31 88 MET A C 1
ATOM 712 O O . MET A 1 88 ? 7.123 4.605 -2.887 1.00 95.31 88 MET A O 1
ATOM 716 N N . VAL A 1 89 ? 8.283 2.719 -2.537 1.00 96.25 89 VAL A N 1
ATOM 717 C CA . VAL A 1 89 ? 7.129 1.959 -2.022 1.00 96.25 89 VAL A CA 1
ATOM 718 C C . VAL A 1 89 ? 6.589 2.597 -0.740 1.00 96.25 89 VAL A C 1
ATOM 720 O O . VAL A 1 89 ? 5.382 2.807 -0.621 1.00 96.25 89 VAL A O 1
ATOM 723 N N . LYS A 1 90 ? 7.472 2.950 0.205 1.00 97.25 90 LYS A N 1
ATOM 724 C CA . LYS A 1 90 ? 7.083 3.629 1.455 1.00 97.25 90 LYS A CA 1
ATOM 725 C C . LYS A 1 90 ? 6.420 4.979 1.188 1.00 97.25 90 LYS A C 1
ATOM 727 O O . LYS A 1 90 ? 5.401 5.274 1.813 1.00 97.25 90 LYS A O 1
ATOM 732 N N . ASP A 1 91 ? 6.943 5.763 0.249 1.00 97.38 91 ASP A N 1
ATOM 733 C CA . ASP A 1 91 ? 6.382 7.064 -0.126 1.00 97.38 91 ASP A CA 1
ATOM 734 C C . ASP A 1 91 ? 4.973 6.924 -0.718 1.00 97.38 91 ASP A C 1
ATOM 736 O O . ASP A 1 91 ? 4.060 7.656 -0.329 1.00 97.38 91 ASP A O 1
ATOM 740 N N . ILE A 1 92 ? 4.756 5.946 -1.607 1.00 98.00 92 ILE A N 1
ATOM 741 C CA . ILE A 1 92 ? 3.434 5.682 -2.198 1.00 98.00 92 ILE A CA 1
ATOM 742 C C . ILE A 1 92 ? 2.437 5.221 -1.133 1.00 98.00 92 ILE A C 1
ATOM 744 O O . ILE A 1 92 ? 1.330 5.758 -1.071 1.00 98.00 92 ILE A O 1
ATOM 748 N N . ILE A 1 93 ? 2.817 4.270 -0.272 1.00 98.50 93 ILE A N 1
ATOM 749 C CA . ILE A 1 93 ? 1.949 3.783 0.813 1.00 98.50 93 ILE A CA 1
ATOM 750 C C . ILE A 1 93 ? 1.602 4.931 1.767 1.00 98.50 93 ILE A C 1
ATOM 752 O O . ILE A 1 93 ? 0.438 5.100 2.131 1.00 98.50 93 ILE A O 1
ATOM 756 N N . THR A 1 94 ? 2.581 5.762 2.128 1.00 98.25 94 THR A N 1
ATOM 757 C CA . THR A 1 94 ? 2.375 6.934 2.991 1.00 98.25 94 THR A CA 1
ATOM 758 C C . THR A 1 94 ? 1.407 7.924 2.349 1.00 98.25 94 THR A C 1
ATOM 760 O O . THR A 1 94 ? 0.464 8.377 2.998 1.00 98.25 94 THR A O 1
ATOM 763 N N . LYS A 1 95 ? 1.576 8.216 1.054 1.00 98.38 95 LYS A N 1
ATOM 764 C CA . LYS A 1 95 ? 0.664 9.084 0.305 1.00 98.38 95 LYS A CA 1
ATOM 765 C C . LYS A 1 95 ? -0.763 8.528 0.284 1.00 98.38 95 LYS A C 1
ATOM 767 O O . LYS A 1 95 ? -1.688 9.258 0.633 1.00 98.38 95 LYS A O 1
ATOM 772 N N . CYS A 1 96 ? -0.939 7.252 -0.065 1.00 98.50 96 CYS A N 1
ATOM 773 C CA . CYS A 1 96 ? -2.255 6.607 -0.091 1.00 98.50 96 CYS A CA 1
ATOM 774 C C . CYS A 1 96 ? -2.907 6.596 1.298 1.00 98.50 96 CYS A C 1
ATOM 776 O O . CYS A 1 96 ? -4.105 6.823 1.424 1.00 98.50 96 CYS A O 1
ATOM 778 N N . THR A 1 97 ? -2.111 6.395 2.351 1.00 98.38 97 THR A N 1
ATOM 779 C CA . THR A 1 97 ? -2.576 6.463 3.743 1.00 98.38 97 THR A CA 1
ATOM 780 C C . THR A 1 97 ? -3.102 7.856 4.083 1.00 98.38 97 THR A C 1
ATOM 782 O O . THR A 1 97 ? -4.188 7.987 4.638 1.00 98.38 97 THR A O 1
ATOM 785 N N . ILE A 1 98 ? -2.372 8.912 3.717 1.00 98.31 98 ILE A N 1
ATOM 786 C CA . ILE A 1 98 ? -2.811 10.298 3.932 1.00 98.31 98 ILE A CA 1
ATOM 787 C C . ILE A 1 98 ? -4.107 10.592 3.165 1.00 98.31 98 ILE A C 1
ATOM 789 O O . ILE A 1 98 ? -4.993 11.260 3.694 1.00 98.31 98 ILE A O 1
ATOM 793 N N . GLU A 1 99 ? -4.223 10.125 1.922 1.00 98.00 99 GLU A N 1
ATOM 794 C CA . GLU A 1 99 ? -5.432 10.288 1.106 1.00 98.00 99 GLU A CA 1
ATOM 795 C C . GLU A 1 99 ? -6.633 9.575 1.734 1.00 98.00 99 GLU A C 1
ATOM 797 O O . GLU A 1 99 ? -7.671 10.204 1.919 1.00 98.00 99 GLU A O 1
ATOM 802 N N . TYR A 1 100 ? -6.465 8.322 2.156 1.00 97.69 100 TYR A N 1
ATOM 803 C CA . TYR A 1 100 ? -7.476 7.564 2.890 1.00 97.69 100 TYR A CA 1
ATOM 804 C C . TYR A 1 100 ? -7.931 8.273 4.172 1.00 97.69 100 TYR A C 1
ATOM 806 O O . TYR A 1 100 ? -9.122 8.461 4.398 1.00 97.69 100 TYR A O 1
ATOM 814 N N . LEU A 1 101 ? -6.998 8.726 5.013 1.00 96.44 101 LEU A N 1
ATOM 815 C CA . LEU A 1 101 ? -7.353 9.374 6.278 1.00 96.44 101 LEU A CA 1
ATOM 816 C C . LEU A 1 101 ? -8.114 10.689 6.066 1.00 96.44 101 LEU A C 1
ATOM 818 O O . LEU A 1 101 ? -8.986 11.024 6.865 1.00 96.44 101 LEU A O 1
ATOM 822 N N . LYS A 1 102 ? -7.855 11.410 4.968 1.00 96.81 102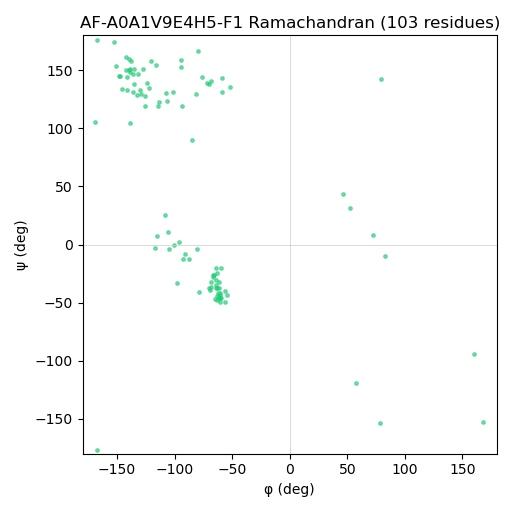 LYS A N 1
ATOM 823 C CA . LYS A 1 102 ? -8.628 12.607 4.602 1.00 96.81 102 LYS A CA 1
ATOM 824 C C . LYS A 1 102 ? -10.082 12.302 4.255 1.00 96.81 102 LYS A C 1
ATOM 826 O O . LYS A 1 102 ? -10.910 13.187 4.425 1.00 96.81 102 LYS A O 1
ATOM 831 N N . THR A 1 103 ? -10.413 11.094 3.790 1.00 92.50 103 THR A N 1
ATOM 832 C CA . THR A 1 103 ? -11.812 10.711 3.528 1.00 92.50 103 THR A CA 1
ATOM 833 C C . THR A 1 103 ? -12.564 10.301 4.796 1.00 92.50 103 THR A C 1
ATOM 835 O O . THR A 1 103 ? -13.741 9.960 4.711 1.00 92.50 103 THR A O 1
ATOM 838 N N . LYS A 1 104 ? -11.888 10.257 5.952 1.00 88.00 104 LYS A N 1
ATOM 839 C CA . LYS A 1 104 ? -12.465 9.890 7.258 1.00 88.00 104 LYS A CA 1
ATOM 840 C C . LYS A 1 104 ? -12.693 11.089 8.185 1.00 88.00 104 LYS A C 1
ATOM 842 O O . LYS A 1 104 ? -13.225 10.896 9.276 1.00 88.00 104 LYS A O 1
ATOM 847 N N . LEU A 1 105 ? -12.277 12.284 7.761 1.00 71.56 105 LEU A N 1
ATOM 848 C CA . LEU A 1 105 ? -12.572 13.567 8.407 1.00 71.56 105 LEU A CA 1
ATOM 849 C C . LEU A 1 105 ? -13.929 14.096 7.937 1.00 71.56 105 LEU A C 1
ATOM 851 O O . LEU A 1 105 ? -14.652 14.647 8.794 1.00 71.56 105 LEU A O 1
#

pLDDT: mean 94.6, std 5.83, range [71.56, 98.81]

Solvent-accessible surface area (backbone atoms only — not comparable to full-atom values): 5534 Å² total; per-residue (Å²): 119,49,75,51,74,39,77,94,66,45,32,40,37,40,38,36,66,76,70,47,27,33,35,44,39,31,45,80,81,31,41,33,30,36,43,16,53,42,19,32,37,42,39,14,34,19,72,38,93,90,47,58,23,83,73,40,82,42,62,68,49,6,71,75,38,50,36,48,51,73,52,74,35,86,53,91,88,35,52,54,24,11,60,52,52,68,68,59,53,50,52,50,53,51,51,51,49,55,54,54,55,61,78,73,112

Radius of gyration: 12.93 Å; Cα contacts (8 Å, |Δi|>4): 216; chains: 1; bounding box: 31×24×35 Å

Sequence (105 aa):
MEEFENNDLNLKGKIYGSAPVQSDGTINGFPFYFRARWDEWSFAISENPDISPVDIQLIDAGKEYGYFAEGRIGKAWEYLASYMEVNMVKDIITKCTIEYLKTKL